Protein AF-A0A380BAR5-F1 (afdb_monomer)

Secondary structure (DSSP, 8-state):
-PPP--B-TTHHHHHHHHHHHHHHHHHHHHHHSTT---EEEEEEEEE--SSS--EEEEEEEEE-HHHHHHHHHHHHHHHHHTBPPSS--HHHHHHHHHHHHHHHHHHHHHHHHHHHH--HHHHHHHHHTHHHHHHHHHHHHHHHHHHHHHHHHHHH-

Structure (mmCIF, N/CA/C/O backbone):
data_AF-A0A380BAR5-F1
#
_entry.id   AF-A0A380BAR5-F1
#
loop_
_atom_site.group_PDB
_atom_site.id
_atom_site.type_symbol
_atom_site.label_atom_id
_atom_site.label_alt_id
_atom_site.label_comp_id
_atom_site.label_asym_id
_atom_site.label_entity_id
_atom_site.label_seq_id
_atom_site.pdbx_PDB_ins_code
_atom_site.Cartn_x
_atom_site.Cartn_y
_atom_site.Cartn_z
_atom_site.occupancy
_atom_site.B_iso_or_equiv
_atom_site.auth_seq_id
_atom_site.auth_comp_id
_atom_site.auth_asym_id
_atom_site.auth_atom_id
_atom_site.pdbx_PDB_model_num
ATOM 1 N N . MET A 1 1 ? -25.225 11.381 12.308 1.00 59.47 1 MET A N 1
ATOM 2 C CA . MET A 1 1 ? -23.981 11.561 11.520 1.00 59.47 1 MET A CA 1
ATOM 3 C C . MET A 1 1 ? -24.023 10.657 10.289 1.00 59.47 1 MET A C 1
ATOM 5 O O . MET A 1 1 ? -24.547 9.552 10.398 1.00 59.47 1 MET A O 1
ATOM 9 N N . LYS A 1 2 ? -23.547 11.103 9.115 1.00 59.28 2 LYS A N 1
ATOM 10 C CA . LYS A 1 2 ? -23.495 10.247 7.911 1.00 59.28 2 LYS A CA 1
ATOM 11 C C . LYS A 1 2 ? -22.444 9.149 8.123 1.00 59.28 2 LYS A C 1
ATOM 13 O O . LYS A 1 2 ? -21.308 9.461 8.462 1.00 59.28 2 LYS A O 1
ATOM 18 N N . LYS A 1 3 ? -22.822 7.877 7.957 1.00 67.12 3 LYS A N 1
ATOM 19 C CA . LYS A 1 3 ? -21.894 6.743 8.098 1.00 67.12 3 LYS A CA 1
ATOM 20 C C . LYS A 1 3 ? -20.928 6.714 6.914 1.00 67.12 3 LYS A C 1
ATOM 22 O O . LYS A 1 3 ? -21.367 6.777 5.768 1.00 67.12 3 LYS A O 1
ATOM 27 N N . ILE A 1 4 ? -19.634 6.584 7.195 1.00 75.88 4 ILE A N 1
ATOM 28 C CA . ILE A 1 4 ? -18.601 6.422 6.167 1.00 75.88 4 ILE A CA 1
ATOM 29 C C . ILE A 1 4 ? -18.794 5.046 5.502 1.00 75.88 4 ILE A C 1
ATOM 31 O O . ILE A 1 4 ? -18.877 4.036 6.215 1.00 75.88 4 ILE A O 1
ATOM 35 N N . PRO A 1 5 ? -18.903 4.962 4.162 1.00 83.56 5 PRO A N 1
ATOM 36 C CA . PRO A 1 5 ? -18.976 3.678 3.480 1.00 83.56 5 PRO A CA 1
ATOM 37 C C . PRO A 1 5 ? -17.619 2.970 3.597 1.00 83.56 5 PRO A C 1
ATOM 39 O O . PRO A 1 5 ? -16.615 3.423 3.059 1.00 83.56 5 PRO A O 1
ATOM 42 N N . LEU A 1 6 ? -17.595 1.859 4.330 1.00 90.69 6 LEU A N 1
ATOM 43 C CA . LEU A 1 6 ? -16.424 0.999 4.514 1.00 90.69 6 LEU A CA 1
ATOM 44 C C . LEU A 1 6 ? -16.701 -0.387 3.919 1.00 90.69 6 LEU A C 1
ATOM 46 O O . LEU A 1 6 ? -17.850 -0.852 3.918 1.00 90.69 6 LEU A O 1
ATOM 50 N N . LEU A 1 7 ? -15.648 -1.062 3.463 1.00 92.62 7 LEU A N 1
ATOM 51 C CA . LEU A 1 7 ? -15.732 -2.396 2.878 1.00 92.62 7 LEU A CA 1
ATOM 52 C C . LEU A 1 7 ? -16.192 -3.433 3.916 1.00 92.62 7 LEU A C 1
ATOM 54 O O . LEU A 1 7 ? -15.866 -3.320 5.105 1.00 92.62 7 LEU A O 1
ATOM 58 N N . PRO A 1 8 ? -16.928 -4.476 3.495 1.00 92.81 8 PRO A N 1
ATOM 59 C CA . PRO A 1 8 ? -17.267 -5.594 4.365 1.00 92.81 8 PRO A CA 1
ATOM 60 C C . PRO A 1 8 ? -16.034 -6.222 5.025 1.00 92.81 8 PRO A C 1
ATOM 62 O O . PRO A 1 8 ? -14.951 -6.271 4.448 1.00 92.81 8 PRO A O 1
ATOM 65 N N . ARG A 1 9 ? -16.207 -6.769 6.231 1.00 91.06 9 ARG A N 1
ATOM 66 C CA . ARG A 1 9 ? -15.106 -7.298 7.055 1.00 91.06 9 ARG A CA 1
ATOM 67 C C . ARG A 1 9 ? -14.245 -8.356 6.347 1.00 91.06 9 ARG A C 1
ATOM 69 O O . ARG A 1 9 ? -13.043 -8.411 6.587 1.00 91.06 9 ARG A O 1
ATOM 76 N N .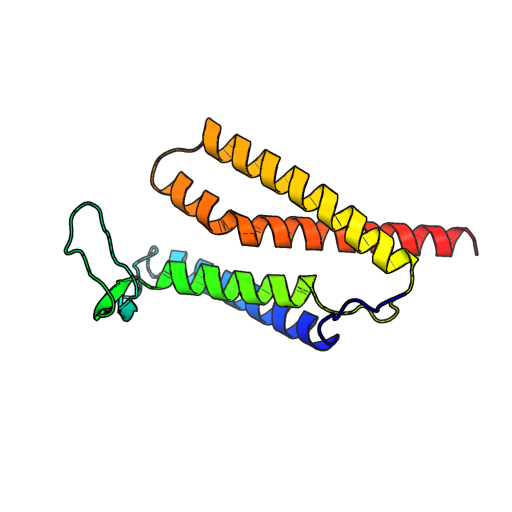 TYR A 1 10 ? -14.833 -9.183 5.480 1.00 92.12 10 TYR A N 1
ATOM 77 C CA . TYR A 1 10 ? -14.107 -10.245 4.774 1.00 92.12 10 TYR A CA 1
ATOM 78 C C . TYR A 1 10 ? -13.060 -9.714 3.777 1.00 92.12 10 TYR A C 1
ATOM 80 O O . TYR A 1 10 ? -12.070 -10.399 3.534 1.00 92.12 10 TYR A O 1
ATOM 88 N N . PHE A 1 11 ? -13.203 -8.476 3.277 1.00 94.50 11 PHE A N 1
ATOM 89 C CA . PHE A 1 11 ? -12.199 -7.847 2.406 1.00 94.50 11 PHE A CA 1
ATOM 90 C C . PHE A 1 11 ? -10.841 -7.686 3.084 1.00 94.50 11 PHE A C 1
ATOM 92 O O . PHE A 1 11 ? -9.826 -7.672 2.398 1.00 94.50 11 PHE A O 1
ATOM 99 N N . ARG A 1 12 ? -10.796 -7.639 4.422 1.00 94.19 12 ARG A N 1
ATOM 100 C CA . ARG A 1 12 ? -9.528 -7.634 5.156 1.00 94.19 12 ARG A CA 1
ATOM 101 C C . ARG A 1 12 ? -8.701 -8.873 4.850 1.00 94.19 12 ARG A C 1
ATOM 103 O O . ARG A 1 12 ? -7.519 -8.759 4.562 1.00 94.19 12 ARG A O 1
ATOM 110 N N . TRP A 1 13 ? -9.328 -10.045 4.912 1.00 95.50 13 TRP A N 1
ATOM 111 C CA . TRP A 1 13 ? -8.646 -11.312 4.669 1.00 95.50 13 TRP A CA 1
ATOM 112 C C . TRP A 1 13 ? -8.269 -11.469 3.201 1.00 95.50 13 TRP A C 1
ATOM 114 O O . TRP A 1 13 ? -7.154 -11.889 2.920 1.00 95.50 13 TRP A O 1
ATOM 124 N N . ILE A 1 14 ? -9.145 -11.045 2.283 1.00 96.25 14 ILE A N 1
ATOM 125 C CA . ILE A 1 14 ? -8.821 -10.982 0.851 1.00 96.25 14 ILE A CA 1
ATOM 126 C C . ILE A 1 14 ? -7.589 -10.100 0.631 1.00 96.25 14 ILE A C 1
ATOM 128 O O . ILE A 1 14 ? -6.657 -10.513 -0.049 1.00 96.25 14 ILE A O 1
ATOM 132 N N . GLY A 1 15 ? -7.558 -8.915 1.242 1.00 96.56 15 GLY A N 1
ATOM 133 C CA . GLY A 1 15 ? -6.446 -7.982 1.119 1.00 96.56 15 GLY A CA 1
ATOM 134 C C . GLY A 1 15 ? -5.138 -8.524 1.692 1.00 96.56 15 GLY A C 1
ATOM 135 O O . GLY A 1 15 ? -4.108 -8.402 1.039 1.00 96.56 15 GLY A O 1
ATOM 136 N N . VAL A 1 16 ? -5.177 -9.178 2.861 1.00 96.94 16 VAL A N 1
ATOM 137 C CA . VAL A 1 16 ? -4.000 -9.837 3.458 1.00 96.94 16 VAL A CA 1
ATOM 138 C C . VAL A 1 16 ? -3.474 -10.933 2.539 1.00 96.94 16 VAL A C 1
ATOM 140 O O . VAL A 1 16 ? -2.296 -10.922 2.206 1.00 96.94 16 VAL A O 1
ATOM 143 N N . VAL A 1 17 ? -4.341 -11.840 2.080 1.00 97.62 17 VAL A N 1
ATOM 144 C CA . VAL A 1 17 ? -3.943 -12.924 1.173 1.00 97.62 17 VAL A CA 1
ATOM 145 C C . VAL A 1 17 ? -3.359 -12.356 -0.119 1.00 97.62 17 VAL A C 1
ATOM 147 O O . VAL A 1 17 ? -2.281 -12.772 -0.530 1.00 97.62 17 VAL A O 1
ATOM 150 N N . LEU A 1 18 ? -4.020 -11.367 -0.726 1.00 97.38 18 LEU A N 1
ATOM 151 C CA . LEU A 1 18 ? -3.571 -10.752 -1.971 1.00 97.38 18 LEU A CA 1
ATOM 152 C C . LEU A 1 18 ? -2.212 -10.059 -1.814 1.00 97.38 18 LEU A C 1
ATOM 154 O O . LEU A 1 18 ? -1.310 -10.294 -2.616 1.00 97.38 18 LEU A O 1
ATOM 158 N N . PHE A 1 19 ? -2.046 -9.238 -0.776 1.00 97.31 19 PHE A N 1
ATOM 159 C CA . PHE A 1 19 ? -0.792 -8.538 -0.500 1.00 97.31 19 PHE A CA 1
ATOM 160 C C . PHE A 1 19 ? 0.350 -9.519 -0.215 1.00 97.31 19 PHE A C 1
ATOM 162 O O . PHE A 1 19 ? 1.423 -9.399 -0.803 1.00 97.31 19 PHE A O 1
ATOM 169 N N . THR A 1 20 ? 0.111 -10.523 0.633 1.00 96.81 20 THR A N 1
ATOM 170 C CA . THR A 1 20 ? 1.128 -11.514 0.992 1.00 96.81 20 THR A CA 1
ATOM 171 C C . THR A 1 20 ? 1.522 -12.384 -0.197 1.00 96.81 20 THR A C 1
ATOM 173 O O . THR A 1 20 ? 2.714 -12.556 -0.432 1.00 96.81 20 THR A O 1
ATOM 176 N N . LEU A 1 21 ? 0.565 -12.878 -0.990 1.00 96.94 21 LEU A N 1
ATOM 177 C CA . LEU A 1 21 ? 0.875 -13.638 -2.204 1.00 96.94 21 LEU A CA 1
ATOM 178 C C . LEU A 1 21 ? 1.673 -12.796 -3.200 1.00 96.94 21 LEU A C 1
ATOM 180 O O . LEU A 1 21 ? 2.671 -13.269 -3.732 1.00 96.94 21 LEU A O 1
ATOM 184 N N . THR A 1 22 ? 1.280 -11.537 -3.409 1.00 96.50 22 THR A N 1
ATOM 185 C CA . THR A 1 22 ? 1.985 -10.632 -4.327 1.00 96.50 22 THR A CA 1
ATOM 186 C C . THR A 1 22 ? 3.430 -10.393 -3.883 1.00 96.50 22 THR A C 1
ATOM 188 O O . THR A 1 22 ? 4.337 -10.440 -4.711 1.00 96.50 22 THR A O 1
ATOM 191 N N . LEU A 1 23 ? 3.668 -10.187 -2.582 1.00 95.12 23 LEU A N 1
ATOM 192 C CA . LEU A 1 23 ? 5.022 -10.058 -2.037 1.00 95.12 23 LEU A CA 1
ATOM 193 C C . LEU A 1 23 ? 5.846 -11.333 -2.224 1.00 95.12 23 LEU A C 1
ATOM 195 O O . LEU A 1 23 ? 6.994 -11.249 -2.649 1.00 95.12 23 LEU A O 1
ATOM 199 N N . VAL A 1 24 ? 5.271 -12.502 -1.931 1.00 95.75 24 VAL A N 1
ATOM 200 C CA . VAL A 1 24 ? 5.960 -13.791 -2.091 1.00 95.75 24 VAL A CA 1
ATOM 201 C C . VAL A 1 24 ? 6.335 -14.024 -3.553 1.00 95.75 24 VAL A C 1
ATOM 203 O O . VAL A 1 24 ? 7.492 -14.321 -3.834 1.00 95.75 24 VAL A O 1
ATOM 206 N N . PHE A 1 25 ? 5.403 -13.820 -4.488 1.00 93.00 25 PHE A N 1
ATOM 207 C CA . PHE A 1 25 ? 5.684 -13.957 -5.918 1.00 93.00 25 PHE A CA 1
ATOM 208 C C . PHE A 1 25 ? 6.765 -12.989 -6.393 1.00 93.00 25 PHE A C 1
ATOM 210 O O . PHE A 1 25 ? 7.656 -13.399 -7.129 1.00 93.00 25 PHE A O 1
ATOM 217 N N . TYR A 1 26 ? 6.733 -11.733 -5.941 1.00 91.44 26 TYR A N 1
ATOM 218 C CA . TYR A 1 26 ? 7.756 -10.753 -6.301 1.00 91.44 26 TYR A CA 1
ATOM 219 C C . TYR A 1 26 ? 9.146 -11.144 -5.782 1.00 91.44 26 TYR A C 1
ATOM 221 O O . TYR A 1 26 ? 10.132 -11.012 -6.501 1.00 91.44 26 TYR A O 1
ATOM 229 N N . VAL A 1 27 ? 9.244 -11.667 -4.555 1.00 92.06 27 VAL A N 1
ATOM 230 C CA . VAL A 1 27 ? 10.521 -12.146 -4.001 1.00 92.06 27 VAL A CA 1
ATOM 231 C C . VAL A 1 27 ? 11.036 -13.370 -4.762 1.00 92.06 27 VAL A C 1
ATOM 233 O O . VAL A 1 27 ? 12.221 -13.415 -5.085 1.00 92.06 27 VAL A O 1
ATOM 236 N N . ILE A 1 28 ? 10.168 -14.334 -5.083 1.00 92.12 28 ILE A N 1
ATOM 237 C CA . ILE A 1 28 ? 10.545 -15.523 -5.864 1.00 92.12 28 ILE A CA 1
ATOM 238 C C . ILE A 1 28 ? 11.039 -15.118 -7.258 1.00 92.12 28 ILE A C 1
ATOM 240 O O . ILE A 1 28 ? 12.121 -15.538 -7.655 1.00 92.12 28 ILE A O 1
ATOM 244 N N . ASP A 1 29 ? 10.314 -14.244 -7.963 1.00 89.50 29 ASP A N 1
ATOM 245 C CA . ASP A 1 29 ? 10.704 -13.738 -9.289 1.00 89.50 29 ASP A CA 1
ATOM 246 C C . ASP A 1 29 ? 12.089 -13.066 -9.265 1.00 89.50 29 ASP A C 1
ATOM 248 O O . ASP A 1 29 ? 12.929 -13.305 -10.136 1.00 89.50 29 ASP A O 1
ATOM 252 N N . ARG A 1 30 ? 12.385 -12.298 -8.208 1.00 87.69 30 ARG A N 1
ATOM 253 C CA . ARG A 1 30 ? 13.706 -11.686 -8.008 1.00 87.69 30 ARG A CA 1
ATOM 254 C C . ARG A 1 30 ? 14.825 -12.703 -7.790 1.00 87.69 30 ARG A C 1
ATOM 256 O O . ARG A 1 30 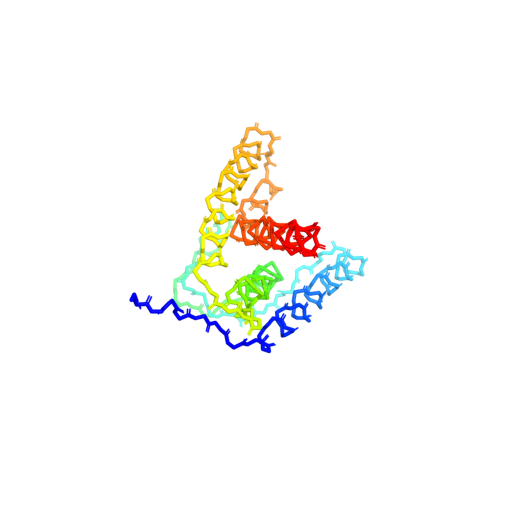? 15.941 -12.442 -8.233 1.00 87.69 30 ARG A O 1
ATOM 263 N N . ILE A 1 31 ? 14.551 -13.817 -7.114 1.00 90.38 31 ILE A N 1
ATOM 264 C CA . ILE A 1 31 ? 15.544 -14.864 -6.834 1.00 90.38 31 ILE A CA 1
ATOM 265 C C . ILE A 1 31 ? 15.765 -15.754 -8.063 1.00 90.38 31 ILE A C 1
ATOM 267 O O . ILE A 1 31 ? 16.908 -16.016 -8.422 1.00 90.38 31 ILE A O 1
ATOM 271 N N . GLU A 1 32 ? 14.691 -16.214 -8.706 1.00 89.06 32 GLU A N 1
ATOM 272 C CA . GLU A 1 32 ? 14.760 -17.199 -9.793 1.00 89.06 32 GLU A CA 1
ATOM 273 C C . GLU A 1 32 ? 15.124 -16.576 -11.140 1.00 89.06 32 GLU A C 1
ATOM 275 O O . GLU A 1 32 ? 15.945 -17.120 -11.875 1.00 89.06 32 GLU A O 1
ATOM 280 N N . ARG A 1 33 ? 14.517 -15.433 -11.475 1.00 81.19 33 ARG A N 1
ATOM 281 C CA . ARG A 1 33 ? 14.667 -14.784 -12.787 1.00 81.19 33 ARG A CA 1
ATOM 282 C C . ARG A 1 33 ? 15.622 -13.599 -12.749 1.00 81.19 33 ARG A C 1
ATOM 284 O O . ARG A 1 33 ? 15.725 -12.869 -13.726 1.00 81.19 33 ARG A O 1
ATOM 291 N N . GLY A 1 34 ? 16.257 -13.332 -11.605 1.00 79.19 34 GLY A N 1
ATOM 292 C CA . GLY A 1 34 ? 17.103 -12.150 -11.413 1.00 79.19 34 GLY A CA 1
ATOM 293 C C . GLY A 1 34 ? 16.360 -10.818 -11.601 1.00 79.19 34 GLY A C 1
ATOM 294 O O . GLY A 1 34 ? 16.992 -9.771 -11.732 1.00 79.19 34 GLY A O 1
ATOM 295 N N . GLY A 1 35 ? 15.021 -10.838 -11.619 1.00 70.69 35 GLY A N 1
ATOM 296 C CA . GLY A 1 35 ? 14.193 -9.691 -11.980 1.00 70.69 35 GLY A CA 1
ATOM 297 C C . GLY A 1 35 ? 14.080 -9.420 -13.483 1.00 70.69 35 GLY A C 1
ATOM 298 O O . GLY A 1 35 ? 13.866 -8.268 -13.857 1.00 70.69 35 GLY A O 1
ATOM 299 N N . GLU A 1 36 ? 14.222 -10.432 -14.344 1.00 80.06 36 GLU A N 1
ATOM 300 C CA . GLU A 1 36 ? 13.825 -10.309 -15.747 1.00 80.06 36 GLU A CA 1
ATOM 301 C C . GLU A 1 36 ? 12.327 -9.993 -15.867 1.00 80.06 36 GLU A C 1
ATOM 303 O O . GLU A 1 36 ? 11.451 -10.728 -15.401 1.00 80.06 36 GLU A O 1
ATOM 308 N N . GLY A 1 37 ? 12.027 -8.882 -16.534 1.00 82.81 37 GLY A N 1
ATOM 309 C CA . GLY A 1 37 ? 10.667 -8.409 -16.733 1.00 82.81 37 GLY A CA 1
ATOM 310 C C . GLY A 1 37 ? 9.784 -9.385 -17.521 1.00 82.81 37 GLY A C 1
ATOM 311 O O . GLY A 1 37 ? 10.242 -10.131 -18.386 1.00 82.81 37 GLY A O 1
ATOM 312 N N . ILE A 1 38 ? 8.488 -9.407 -17.213 1.00 88.62 38 ILE A N 1
ATOM 313 C CA . ILE A 1 38 ? 7.471 -10.127 -17.984 1.00 88.62 38 ILE A CA 1
ATOM 314 C C . ILE A 1 38 ? 6.983 -9.187 -19.079 1.00 88.62 38 ILE A C 1
ATOM 316 O O . ILE A 1 38 ? 6.347 -8.174 -18.780 1.00 88.62 38 ILE A O 1
ATOM 320 N N . TYR A 1 39 ? 7.249 -9.545 -20.332 1.00 91.06 39 TYR A N 1
ATOM 321 C CA . TYR A 1 39 ? 6.782 -8.806 -21.499 1.00 91.06 39 TYR A CA 1
ATOM 322 C C . TYR A 1 39 ? 5.485 -9.409 -22.023 1.00 91.06 39 TYR A C 1
ATOM 324 O O . TYR A 1 39 ? 5.363 -10.622 -22.193 1.00 91.06 39 TYR A O 1
ATOM 332 N N . THR A 1 40 ? 4.489 -8.562 -22.260 1.00 92.25 40 THR A N 1
ATOM 333 C CA . THR A 1 40 ? 3.241 -8.983 -22.895 1.00 92.25 40 THR A CA 1
ATOM 334 C C . THR A 1 40 ? 2.607 -7.840 -23.672 1.00 92.25 40 THR A C 1
ATOM 336 O O . THR A 1 40 ? 2.902 -6.666 -23.438 1.00 92.25 40 THR A O 1
ATOM 339 N N . LYS A 1 41 ? 1.705 -8.175 -24.598 1.00 92.38 41 LYS A N 1
ATOM 340 C CA . LYS A 1 41 ? 0.913 -7.177 -25.318 1.00 92.38 41 LYS A CA 1
ATOM 341 C C . LYS A 1 41 ? -0.163 -6.625 -24.392 1.00 92.38 41 LYS A C 1
ATOM 343 O O 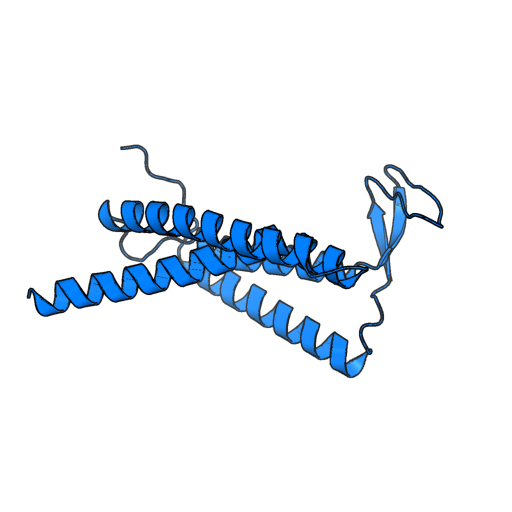. LYS A 1 41 ? -1.116 -7.327 -24.060 1.00 92.38 41 LYS A O 1
ATOM 348 N N . PHE A 1 42 ? -0.031 -5.360 -24.013 1.00 89.81 42 PHE A N 1
ATOM 349 C CA . PHE A 1 42 ? -0.996 -4.665 -23.168 1.00 89.81 42 PHE A CA 1
ATOM 350 C C . PHE A 1 42 ? -1.550 -3.428 -23.875 1.00 89.81 42 PHE A C 1
ATOM 352 O O . PHE A 1 42 ? -0.915 -2.864 -24.770 1.00 89.81 42 PHE A O 1
ATOM 359 N N . PHE A 1 43 ? -2.759 -3.014 -23.494 1.00 91.31 43 PHE A N 1
ATOM 360 C CA . PHE A 1 43 ? -3.341 -1.774 -23.994 1.00 91.31 43 PHE A CA 1
ATOM 361 C C . PHE A 1 43 ? -2.748 -0.591 -23.232 1.00 91.31 43 PHE A C 1
ATOM 363 O O . PHE A 1 43 ? -2.998 -0.429 -22.036 1.00 91.31 43 PHE A O 1
ATOM 370 N N . VAL A 1 44 ? -1.960 0.233 -23.918 1.00 89.56 44 VAL A N 1
ATOM 371 C CA . VAL A 1 44 ? -1.260 1.358 -23.301 1.00 89.56 44 VAL A CA 1
ATOM 372 C C . VAL A 1 44 ? -1.930 2.664 -23.699 1.00 89.56 44 VAL A C 1
ATOM 374 O O . VAL A 1 44 ? -2.080 2.969 -24.884 1.00 89.56 44 VAL A O 1
ATOM 377 N N . LEU A 1 45 ? -2.315 3.452 -22.693 1.00 91.62 45 LEU A N 1
ATOM 378 C CA . LEU A 1 45 ? -2.893 4.777 -22.908 1.00 91.62 45 LEU A CA 1
ATOM 379 C C . LEU A 1 45 ? -1.836 5.765 -23.405 1.00 91.62 45 LEU A C 1
ATOM 381 O O . LEU A 1 45 ? -2.049 6.435 -24.410 1.00 91.62 45 LEU A O 1
ATOM 385 N N . ILE A 1 46 ? -0.702 5.828 -22.706 1.00 90.56 46 ILE A N 1
ATOM 386 C CA . ILE A 1 46 ? 0.435 6.693 -23.017 1.00 90.56 46 ILE A CA 1
ATOM 387 C C . ILE A 1 46 ? 1.708 5.891 -22.751 1.00 90.56 46 ILE A C 1
ATOM 389 O O . ILE A 1 46 ? 1.886 5.359 -21.658 1.00 90.56 46 ILE A O 1
ATOM 393 N N . ASN A 1 47 ? 2.584 5.820 -23.746 1.00 87.62 47 ASN A N 1
ATOM 394 C CA . ASN A 1 47 ? 3.952 5.344 -23.620 1.00 87.62 47 ASN A CA 1
ATOM 395 C C . ASN A 1 47 ? 4.864 6.469 -24.092 1.00 87.62 47 ASN A C 1
ATOM 397 O O . ASN A 1 47 ? 4.841 6.811 -25.274 1.00 87.62 47 ASN A O 1
ATOM 401 N N . ASP A 1 48 ? 5.638 7.046 -23.180 1.00 86.12 48 ASP A N 1
ATOM 402 C CA . ASP A 1 48 ? 6.635 8.063 -23.519 1.00 86.12 48 ASP A CA 1
ATOM 403 C C . ASP A 1 48 ? 8.005 7.700 -22.922 1.00 86.12 48 ASP A C 1
ATOM 405 O O . ASP A 1 48 ? 8.458 8.310 -21.950 1.00 86.12 48 ASP A O 1
ATOM 409 N N . PRO A 1 49 ? 8.636 6.630 -23.430 1.00 83.00 49 PRO A N 1
ATOM 410 C CA . PRO A 1 49 ? 9.952 6.217 -22.984 1.00 83.00 49 PRO A CA 1
ATOM 411 C C . PRO A 1 49 ? 11.023 7.161 -23.540 1.00 83.00 49 PRO A C 1
ATOM 413 O O . PRO A 1 49 ? 10.904 7.702 -24.636 1.00 83.00 49 PRO A O 1
ATOM 416 N N . PHE A 1 50 ? 12.121 7.315 -22.800 1.00 75.00 50 PHE A N 1
ATOM 417 C CA . PHE A 1 50 ? 13.176 8.267 -23.156 1.00 75.00 50 PHE A CA 1
ATOM 418 C C . PHE A 1 50 ? 13.895 7.937 -24.482 1.00 75.00 50 PHE A C 1
ATOM 420 O O . PHE A 1 50 ? 14.351 8.848 -25.163 1.00 75.00 50 PHE A O 1
ATOM 427 N N . MET A 1 51 ? 13.999 6.652 -24.854 1.00 74.75 51 MET A N 1
ATOM 428 C CA . MET A 1 51 ? 14.819 6.173 -25.988 1.00 74.75 51 MET A CA 1
ATOM 429 C C . MET A 1 51 ? 14.080 5.240 -26.962 1.00 74.75 51 MET A C 1
ATOM 431 O O . MET A 1 51 ? 14.719 4.631 -27.817 1.00 74.75 51 MET A O 1
ATOM 435 N N . SER A 1 52 ? 12.762 5.072 -26.844 1.00 74.81 52 SER A N 1
ATOM 436 C CA . SER A 1 52 ? 11.998 4.153 -27.703 1.00 74.81 52 SER A CA 1
ATOM 437 C C . SER A 1 52 ? 10.729 4.797 -28.259 1.00 74.81 52 SER A C 1
ATOM 439 O O . SER A 1 52 ? 10.462 5.977 -28.028 1.00 74.81 52 SER A O 1
ATOM 441 N N . GLU A 1 53 ? 9.985 4.057 -29.084 1.00 76.31 53 GLU A N 1
ATOM 442 C CA . GLU A 1 53 ? 8.808 4.600 -29.758 1.00 76.31 53 GLU A CA 1
ATOM 443 C C . GLU A 1 53 ? 7.751 5.076 -28.759 1.00 76.31 53 GLU A C 1
ATOM 445 O O . GLU A 1 53 ? 7.258 4.323 -27.910 1.00 76.31 53 GLU A O 1
ATOM 450 N N . LYS A 1 54 ? 7.361 6.343 -28.916 1.00 85.25 54 LYS A N 1
ATOM 451 C CA . LYS A 1 54 ? 6.203 6.895 -28.225 1.00 85.25 54 LYS A CA 1
ATOM 452 C C . LYS A 1 54 ? 4.932 6.254 -28.772 1.00 85.25 54 LYS A C 1
ATOM 454 O O . LYS A 1 54 ? 4.791 6.049 -29.976 1.00 85.25 54 LYS A O 1
ATOM 459 N N . GLY A 1 55 ? 3.981 5.976 -27.892 1.00 81.62 55 GLY A N 1
ATOM 460 C CA . GLY A 1 55 ? 2.700 5.375 -28.249 1.00 81.62 55 GLY A CA 1
ATOM 461 C C . GLY A 1 55 ? 1.543 6.039 -27.517 1.00 81.62 55 GLY A C 1
ATOM 462 O O . GLY A 1 55 ? 1.663 6.401 -26.349 1.00 81.62 55 GLY A O 1
ATOM 463 N N . PHE A 1 56 ? 0.407 6.177 -28.198 1.00 87.69 56 PHE A N 1
ATOM 464 C CA . PHE A 1 56 ? -0.838 6.683 -27.623 1.00 87.69 56 PHE A CA 1
ATOM 465 C C . PHE A 1 56 ? -1.998 5.766 -28.020 1.00 87.69 56 PHE A C 1
ATOM 467 O O . PHE A 1 56 ? -2.142 5.456 -29.202 1.00 87.69 56 PHE A O 1
ATOM 474 N N . LEU A 1 57 ? -2.798 5.324 -27.041 1.00 91.38 57 LEU A N 1
ATOM 475 C CA . LEU A 1 57 ? -3.978 4.458 -27.216 1.00 91.38 57 LEU A CA 1
ATOM 476 C C . LEU A 1 57 ? -3.742 3.255 -28.153 1.00 91.38 57 LEU A C 1
ATOM 478 O O . LEU A 1 57 ? -4.518 3.007 -29.078 1.00 91.38 57 LEU A O 1
ATOM 482 N N . LYS A 1 58 ? -2.663 2.495 -27.929 1.00 91.75 58 LYS A N 1
ATOM 483 C CA . LYS A 1 58 ? -2.266 1.373 -28.798 1.00 91.75 58 LYS A CA 1
ATOM 484 C C . LYS A 1 58 ? -1.890 0.137 -27.982 1.00 91.75 58 LYS A C 1
ATOM 486 O O . LYS A 1 58 ? -1.381 0.236 -26.868 1.00 91.75 58 LYS A O 1
ATOM 491 N N . PHE A 1 59 ? -2.115 -1.039 -28.565 1.00 90.94 59 PHE A N 1
ATOM 492 C CA . PHE A 1 59 ? -1.544 -2.285 -28.058 1.00 90.94 59 PHE A CA 1
ATOM 493 C C . PHE A 1 59 ? -0.053 -2.353 -28.375 1.00 90.94 59 PHE A C 1
ATOM 495 O O . PHE A 1 59 ? 0.343 -2.267 -29.540 1.00 90.94 59 PHE A O 1
ATOM 502 N N . MET A 1 60 ? 0.761 -2.519 -27.338 1.00 89.25 60 MET A N 1
ATOM 503 C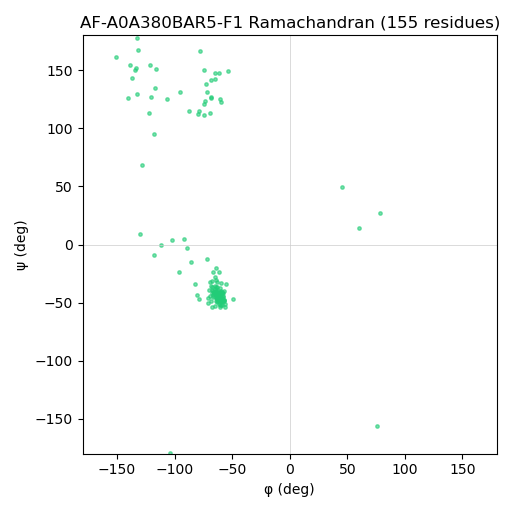 CA . MET A 1 60 ? 2.215 -2.614 -27.449 1.00 89.25 60 MET A CA 1
ATOM 504 C C . MET A 1 60 ? 2.737 -3.700 -26.523 1.00 89.25 60 MET A C 1
ATOM 506 O O . MET A 1 60 ? 2.101 -4.037 -25.525 1.00 89.25 60 MET A O 1
ATOM 510 N N . GLU A 1 61 ? 3.886 -4.259 -26.879 1.00 90.62 61 GLU A N 1
ATOM 511 C CA . GLU A 1 61 ? 4.610 -5.176 -26.013 1.00 90.62 61 GLU A CA 1
ATOM 512 C C . GLU A 1 61 ? 5.354 -4.363 -24.957 1.00 90.62 61 GLU A C 1
ATOM 514 O O . GLU A 1 61 ? 6.204 -3.536 -25.284 1.00 90.62 61 GLU A O 1
ATOM 519 N N . VAL A 1 62 ? 4.960 -4.538 -23.699 1.00 90.12 62 VAL A N 1
ATOM 520 C CA . VAL A 1 62 ? 5.486 -3.777 -22.565 1.00 90.12 62 VAL A CA 1
ATOM 521 C C . VAL A 1 62 ? 5.831 -4.705 -21.415 1.00 90.12 62 VAL A C 1
ATOM 523 O O . VAL A 1 62 ? 5.225 -5.766 -21.248 1.00 90.12 62 VAL A O 1
ATOM 526 N N . GLU A 1 63 ? 6.801 -4.280 -20.612 1.00 90.00 63 GLU A N 1
ATOM 527 C CA . GLU A 1 63 ? 7.130 -4.938 -19.358 1.00 90.00 63 GLU A CA 1
ATOM 528 C C . GLU A 1 63 ? 6.063 -4.611 -18.305 1.00 90.00 63 GLU A C 1
ATOM 530 O O . GLU A 1 63 ? 5.835 -3.444 -17.988 1.00 90.00 63 GLU A O 1
ATOM 535 N N . ILE A 1 64 ? 5.400 -5.631 -17.757 1.00 90.88 64 ILE A N 1
ATOM 536 C CA . ILE A 1 64 ? 4.279 -5.439 -16.822 1.00 90.88 64 ILE A CA 1
ATOM 537 C C . ILE A 1 64 ? 4.582 -5.870 -15.387 1.00 90.88 64 ILE A C 1
ATOM 539 O O . ILE A 1 64 ? 3.707 -5.737 -14.532 1.00 90.88 64 ILE A O 1
ATOM 543 N N . THR A 1 65 ? 5.782 -6.383 -15.093 1.00 91.00 65 THR A N 1
ATOM 544 C CA . THR A 1 65 ? 6.115 -6.930 -13.765 1.00 91.00 65 THR A CA 1
ATOM 545 C C . THR A 1 65 ? 5.890 -5.899 -12.664 1.00 91.00 65 THR A C 1
ATOM 547 O O . THR A 1 65 ? 5.133 -6.147 -11.722 1.00 91.00 65 THR A O 1
ATOM 550 N N . LEU A 1 66 ? 6.487 -4.709 -12.803 1.00 89.00 66 LEU A N 1
ATOM 551 C CA . LEU A 1 66 ? 6.316 -3.637 -11.825 1.00 89.00 66 LEU A CA 1
ATOM 552 C C . LEU A 1 66 ? 4.857 -3.165 -11.760 1.00 89.00 66 LEU A C 1
ATOM 554 O O . LEU A 1 66 ? 4.328 -2.958 -10.672 1.00 89.00 66 LEU A O 1
ATOM 558 N N . THR A 1 67 ? 4.170 -3.051 -12.897 1.00 91.56 67 THR A N 1
ATOM 559 C CA . THR A 1 67 ? 2.758 -2.641 -12.945 1.00 91.56 67 THR A CA 1
ATOM 560 C C . THR A 1 67 ? 1.847 -3.620 -12.201 1.00 91.56 67 THR A C 1
ATOM 562 O O . THR A 1 67 ? 0.985 -3.193 -11.427 1.00 91.56 67 THR A O 1
ATOM 565 N N . LEU A 1 68 ? 2.040 -4.929 -12.385 1.00 93.31 68 LEU A N 1
ATOM 566 C CA . LEU A 1 68 ? 1.308 -5.965 -11.654 1.00 93.31 68 LEU A CA 1
ATOM 567 C C . LEU A 1 68 ? 1.606 -5.891 -10.159 1.00 93.31 68 LEU A C 1
ATOM 569 O O . LEU A 1 68 ? 0.678 -5.882 -9.352 1.00 93.31 68 LEU A O 1
ATOM 573 N N . PHE A 1 69 ? 2.879 -5.769 -9.785 1.00 94.50 69 PHE A N 1
ATOM 574 C CA . PHE A 1 69 ? 3.267 -5.645 -8.386 1.00 94.50 69 PHE A CA 1
ATOM 575 C C . PHE A 1 69 ? 2.614 -4.427 -7.720 1.00 94.50 69 PHE A C 1
ATOM 577 O O . PHE A 1 69 ? 1.946 -4.563 -6.694 1.00 94.50 69 PHE A O 1
ATOM 584 N N . LEU A 1 70 ? 2.744 -3.243 -8.323 1.00 95.69 70 LEU A N 1
ATOM 585 C CA . LEU A 1 70 ? 2.198 -1.999 -7.782 1.00 95.69 70 LEU A CA 1
ATOM 586 C C . LEU A 1 70 ? 0.669 -2.045 -7.678 1.00 95.69 70 LEU A C 1
ATOM 588 O O . LEU A 1 70 ? 0.118 -1.655 -6.650 1.00 95.69 70 LEU A O 1
ATOM 592 N N . SER A 1 71 ? -0.021 -2.545 -8.705 1.00 95.88 71 SER A N 1
ATOM 593 C CA . SER A 1 71 ? -1.488 -2.607 -8.717 1.00 95.88 71 SER A CA 1
ATOM 594 C C . SER A 1 71 ? -2.042 -3.615 -7.706 1.00 95.88 71 SER A C 1
ATOM 596 O O . SER A 1 71 ? -2.914 -3.262 -6.910 1.00 95.88 71 SER A O 1
ATOM 598 N N . LEU A 1 72 ? -1.521 -4.844 -7.671 1.00 97.12 72 LEU A N 1
ATOM 599 C CA . LEU A 1 72 ? -1.997 -5.887 -6.756 1.00 97.12 72 LEU A CA 1
ATOM 600 C C . LEU A 1 72 ? -1.706 -5.542 -5.289 1.00 97.12 72 LEU A C 1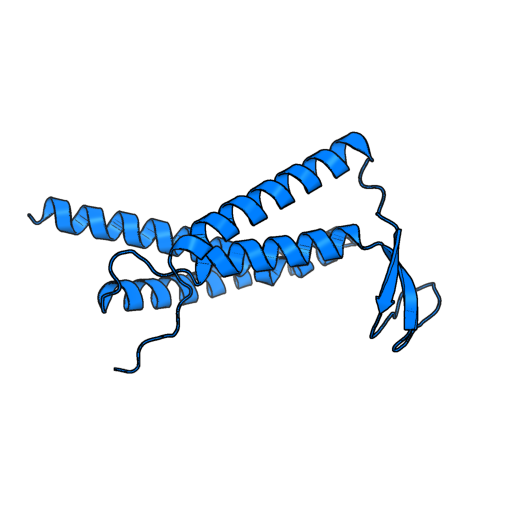
ATOM 602 O O . LEU A 1 72 ? -2.574 -5.730 -4.433 1.00 97.12 72 LEU A O 1
ATOM 606 N N . THR A 1 73 ? -0.530 -4.976 -4.994 1.00 97.69 73 THR A N 1
ATOM 607 C CA . THR A 1 73 ? -0.211 -4.492 -3.639 1.00 97.69 73 THR A CA 1
ATOM 608 C C . THR A 1 73 ? -1.110 -3.332 -3.224 1.00 97.69 73 THR A C 1
ATOM 610 O O . THR A 1 73 ? -1.608 -3.334 -2.098 1.00 97.69 73 THR A O 1
ATOM 613 N N . LEU A 1 74 ? -1.387 -2.384 -4.127 1.00 97.81 74 LEU A N 1
ATOM 614 C CA . LEU A 1 74 ? -2.299 -1.270 -3.867 1.00 97.81 74 LEU A CA 1
ATOM 615 C C . LEU A 1 74 ? -3.707 -1.771 -3.531 1.00 97.81 74 LEU A C 1
ATOM 617 O O . LEU A 1 74 ? -4.270 -1.371 -2.512 1.00 97.81 74 LEU A O 1
ATOM 621 N N . PHE A 1 75 ? -4.263 -2.683 -4.336 1.00 97.50 75 PHE A N 1
ATOM 622 C CA . PHE A 1 75 ? -5.582 -3.263 -4.066 1.00 97.50 75 PHE A CA 1
ATOM 623 C C . PHE A 1 75 ? -5.606 -4.076 -2.768 1.00 97.50 75 PHE A C 1
ATOM 625 O O . PHE A 1 75 ? -6.562 -3.961 -1.998 1.00 97.50 75 PHE A O 1
ATOM 632 N N . GLY A 1 76 ? -4.556 -4.854 -2.493 1.00 97.88 76 GLY A N 1
ATOM 633 C CA . GLY A 1 76 ? -4.430 -5.629 -1.260 1.00 97.88 76 GLY A CA 1
ATOM 634 C C . GLY A 1 76 ? -4.432 -4.739 -0.017 1.00 97.88 76 GLY A C 1
ATOM 635 O O . GLY A 1 76 ? -5.256 -4.921 0.882 1.00 97.88 76 GLY A O 1
ATOM 636 N N . LEU A 1 77 ? -3.572 -3.719 0.010 1.00 98.12 77 LEU A N 1
ATOM 637 C CA . LEU A 1 77 ? -3.486 -2.774 1.124 1.00 98.12 77 LEU A CA 1
ATOM 638 C C . LEU A 1 77 ? -4.757 -1.929 1.261 1.00 98.12 77 LEU A C 1
ATOM 640 O O . LEU A 1 77 ? -5.248 -1.749 2.375 1.00 98.12 77 LEU A O 1
ATOM 644 N N . ALA A 1 78 ? -5.348 -1.464 0.157 1.00 97.25 78 ALA A N 1
ATOM 645 C CA . ALA A 1 78 ? -6.597 -0.706 0.193 1.00 97.25 78 ALA A CA 1
ATOM 646 C C . ALA A 1 78 ? -7.750 -1.543 0.774 1.00 97.25 78 ALA A C 1
ATOM 648 O O . ALA A 1 78 ? -8.508 -1.055 1.616 1.00 97.25 78 ALA A O 1
ATOM 649 N N . ALA A 1 79 ? -7.854 -2.821 0.392 1.00 97.06 79 ALA A N 1
ATOM 650 C CA . ALA A 1 79 ? -8.852 -3.735 0.941 1.00 97.06 79 ALA A CA 1
ATOM 651 C C . ALA A 1 79 ? -8.694 -3.923 2.461 1.00 97.06 79 ALA A C 1
ATOM 653 O O . ALA A 1 79 ? -9.694 -3.965 3.183 1.00 97.06 79 ALA A O 1
ATOM 654 N N . ILE A 1 80 ? -7.456 -3.969 2.968 1.00 96.75 80 ILE A N 1
ATOM 655 C CA . ILE A 1 80 ? -7.177 -4.005 4.411 1.00 96.75 80 ILE A CA 1
ATOM 656 C C . ILE A 1 80 ? -7.586 -2.679 5.065 1.00 96.75 80 ILE A C 1
ATOM 658 O O . ILE A 1 80 ? -8.381 -2.687 6.011 1.00 96.75 80 ILE A O 1
ATOM 662 N N . ALA A 1 81 ? -7.083 -1.554 4.552 1.00 95.75 81 ALA A N 1
ATOM 663 C CA . ALA A 1 81 ? -7.261 -0.215 5.113 1.00 95.75 81 ALA A CA 1
ATOM 664 C C . ALA A 1 81 ? -8.741 0.186 5.236 1.00 95.75 81 ALA A C 1
ATOM 666 O O . ALA A 1 81 ? -9.187 0.674 6.280 1.00 95.75 81 ALA A O 1
ATOM 667 N N . PHE A 1 82 ? -9.530 -0.078 4.194 1.00 94.38 82 PHE A N 1
ATOM 668 C CA . PHE A 1 82 ? -10.933 0.328 4.127 1.00 94.38 82 PHE A CA 1
ATOM 669 C C . PHE A 1 82 ? -11.918 -0.727 4.656 1.00 94.38 82 PHE A C 1
ATOM 671 O O . PHE A 1 82 ? -13.128 -0.513 4.597 1.00 94.38 82 PHE A O 1
ATOM 678 N N . SER A 1 83 ? -11.441 -1.848 5.211 1.00 94.12 83 SER A N 1
ATOM 679 C CA . SER A 1 83 ? -12.300 -2.874 5.824 1.00 94.12 83 SER A CA 1
ATOM 680 C C . SER A 1 83 ? -12.898 -2.436 7.170 1.00 94.12 83 SER A C 1
ATOM 682 O O . SER A 1 83 ? -12.206 -1.878 8.028 1.00 94.12 83 SER A O 1
ATOM 684 N N . LYS A 1 84 ? -14.182 -2.744 7.396 1.00 89.44 84 LYS A N 1
ATOM 685 C CA . LYS A 1 84 ? -14.873 -2.525 8.682 1.00 89.44 84 LYS A CA 1
ATOM 686 C C . LYS A 1 84 ? -14.304 -3.384 9.811 1.00 89.44 84 LYS A C 1
ATOM 688 O O . LYS A 1 84 ? -14.012 -4.568 9.618 1.00 89.44 84 LYS A O 1
ATOM 693 N N . ASN A 1 85 ? -14.233 -2.811 11.011 1.00 85.12 85 ASN A N 1
ATOM 694 C CA . ASN A 1 85 ? -14.040 -3.554 12.256 1.00 85.12 85 ASN A CA 1
ATOM 695 C C . ASN A 1 85 ? -15.344 -4.216 12.737 1.00 85.12 85 ASN A C 1
ATOM 697 O O . ASN A 1 85 ? -16.427 -3.932 12.232 1.00 85.12 85 ASN A O 1
ATOM 701 N N . LYS A 1 86 ? -15.234 -5.146 13.703 1.00 79.25 86 LYS A N 1
ATOM 702 C CA . LYS A 1 86 ? -16.393 -5.861 14.282 1.00 79.25 86 LYS A CA 1
ATOM 703 C C . LYS A 1 86 ? -17.388 -4.889 14.929 1.00 79.25 86 LYS A C 1
ATOM 705 O O . LYS A 1 86 ? -18.589 -5.076 14.784 1.00 79.25 86 LYS A O 1
ATOM 710 N N . VAL A 1 87 ? -16.866 -3.877 15.615 1.00 79.69 87 VAL A N 1
ATOM 711 C CA . VAL A 1 87 ? -17.618 -2.765 16.195 1.00 79.69 87 VAL A CA 1
ATOM 712 C C . VAL A 1 87 ? -17.060 -1.492 15.565 1.00 79.69 87 VAL A C 1
ATOM 714 O O . VAL A 1 87 ? -15.844 -1.308 15.527 1.00 79.69 87 VAL A O 1
ATOM 717 N N . GLU A 1 88 ? -17.941 -0.674 14.996 1.00 83.44 88 GLU A N 1
ATOM 718 C CA . GLU A 1 88 ? -17.618 0.647 14.447 1.00 83.44 88 GLU A CA 1
ATOM 719 C C . GLU A 1 88 ? -18.418 1.669 15.254 1.00 83.44 88 GLU A C 1
ATOM 721 O O . GLU A 1 88 ? -19.602 1.892 14.988 1.00 83.44 88 GLU A O 1
ATOM 726 N N . ASP A 1 89 ? -17.774 2.227 16.277 1.00 87.62 89 ASP A N 1
ATOM 727 C CA . ASP A 1 89 ? -18.305 3.300 17.114 1.00 87.62 89 ASP A CA 1
ATOM 728 C C . ASP A 1 89 ? -17.653 4.653 16.755 1.00 87.62 89 ASP A C 1
ATOM 730 O O . ASP A 1 89 ? -16.848 4.768 15.822 1.00 87.62 89 ASP A O 1
ATOM 734 N N . GLU A 1 90 ? -18.041 5.718 17.455 1.00 87.50 90 GLU A N 1
ATOM 735 C CA . GLU A 1 90 ? -17.489 7.059 17.227 1.00 87.50 90 GLU A CA 1
ATOM 736 C C . GLU A 1 90 ? -15.987 7.127 17.533 1.00 87.50 90 GLU A C 1
ATOM 738 O O . GLU A 1 90 ? -15.238 7.754 16.784 1.00 87.50 90 GLU A O 1
ATOM 743 N N . MET A 1 91 ? -15.532 6.403 18.555 1.00 89.94 91 MET A N 1
ATOM 744 C CA . MET A 1 91 ? -14.137 6.362 18.981 1.00 89.94 91 MET A CA 1
ATOM 745 C C . MET A 1 91 ? -13.239 5.687 17.932 1.00 89.94 91 MET A C 1
ATOM 747 O O . MET A 1 91 ? -12.170 6.206 17.610 1.00 89.94 91 MET A O 1
ATOM 751 N N . ILE A 1 92 ? -13.682 4.586 17.317 1.00 91.19 92 ILE A N 1
ATOM 752 C CA . ILE A 1 92 ? -12.983 3.936 16.199 1.00 91.19 92 ILE A CA 1
ATOM 753 C C . ILE A 1 92 ? -12.863 4.894 15.012 1.00 91.19 92 ILE A C 1
ATOM 755 O O . ILE A 1 92 ? -11.799 4.965 14.392 1.00 91.19 92 ILE A O 1
ATOM 759 N N . ASN A 1 93 ? -13.907 5.671 14.707 1.00 90.69 93 ASN A N 1
ATOM 760 C CA . ASN A 1 93 ? -13.844 6.679 13.647 1.00 90.69 93 ASN A CA 1
ATOM 761 C C . ASN A 1 93 ? -12.825 7.784 13.967 1.00 90.69 93 ASN A C 1
ATOM 763 O O . ASN A 1 93 ? -12.060 8.177 13.083 1.00 90.69 93 ASN A O 1
ATOM 767 N N . SER A 1 94 ? -12.747 8.234 15.223 1.00 92.38 94 SER A N 1
ATOM 768 C CA . SER A 1 94 ? -11.711 9.174 15.672 1.00 92.38 94 SER A CA 1
ATOM 769 C C . SER A 1 94 ? -10.308 8.591 15.500 1.00 92.38 94 SER A C 1
ATOM 771 O O . SER A 1 94 ? -9.419 9.265 14.980 1.00 92.38 94 SER A O 1
ATOM 773 N N . VAL A 1 95 ? -10.113 7.318 15.861 1.00 94.25 95 VAL A N 1
ATOM 774 C CA . VAL A 1 95 ? -8.832 6.621 15.682 1.00 94.25 95 VAL A CA 1
ATOM 775 C C . VAL A 1 95 ? -8.480 6.479 14.203 1.00 94.25 95 VAL A C 1
ATOM 777 O O . VAL A 1 95 ? -7.331 6.702 13.838 1.00 94.25 95 VAL A O 1
ATOM 780 N N . ARG A 1 96 ? -9.445 6.174 13.323 1.00 94.44 96 ARG A N 1
ATOM 781 C CA . ARG A 1 96 ? -9.208 6.132 11.870 1.00 94.44 96 ARG A CA 1
ATOM 782 C C . ARG A 1 96 ? -8.693 7.471 11.357 1.00 94.44 96 ARG A C 1
ATOM 784 O O . ARG A 1 96 ? -7.707 7.481 10.627 1.00 94.44 96 ARG A O 1
ATOM 791 N N . LEU A 1 97 ? -9.341 8.575 11.732 1.00 94.50 97 LEU A N 1
ATOM 792 C CA . LEU A 1 97 ? -8.934 9.913 11.305 1.00 94.50 97 LEU A CA 1
ATOM 793 C C . LEU A 1 97 ? -7.540 10.267 11.837 1.00 94.50 97 LEU A C 1
ATOM 795 O O . LEU A 1 97 ? -6.686 10.709 11.075 1.00 94.50 97 LEU A O 1
ATOM 799 N N . PHE A 1 98 ? -7.288 10.000 13.120 1.00 96.06 98 PHE A N 1
ATOM 800 C CA . PHE A 1 98 ? -5.981 10.195 13.744 1.00 96.06 98 PHE A CA 1
ATOM 801 C C . PHE A 1 98 ? -4.879 9.411 13.017 1.00 96.06 98 PHE A C 1
ATOM 803 O O . PHE A 1 98 ? -3.843 9.971 12.660 1.00 96.06 98 PHE A O 1
ATOM 810 N N . SER A 1 99 ? -5.112 8.125 12.752 1.00 97.31 99 SER A N 1
ATOM 811 C CA . SER A 1 99 ? -4.163 7.267 12.044 1.00 97.31 99 SER A CA 1
ATOM 812 C C . SER A 1 99 ? -3.921 7.720 10.608 1.00 97.31 99 SER A C 1
ATOM 814 O O . SER A 1 99 ? -2.786 7.641 10.149 1.00 97.31 99 SER A O 1
ATOM 816 N N . TRP A 1 100 ? -4.946 8.224 9.912 1.00 96.94 100 TRP A N 1
ATOM 817 C CA . TRP A 1 100 ? -4.796 8.803 8.574 1.00 96.94 100 TRP A CA 1
ATOM 818 C C . TRP A 1 100 ? -3.896 10.037 8.580 1.00 96.94 100 TRP A C 1
ATOM 820 O O . TRP A 1 100 ? -2.968 10.108 7.776 1.00 96.94 100 TRP A O 1
ATOM 830 N N . SER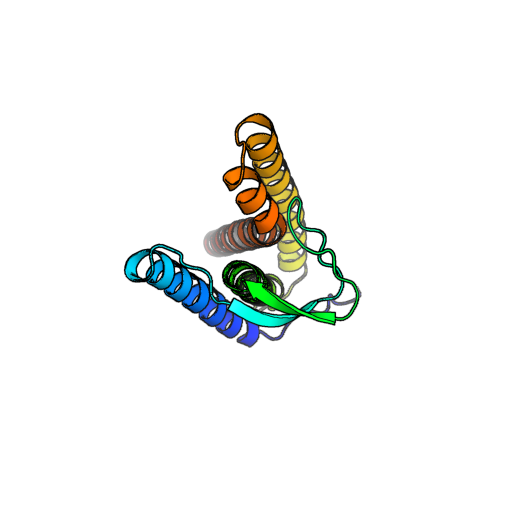 A 1 101 ? -4.117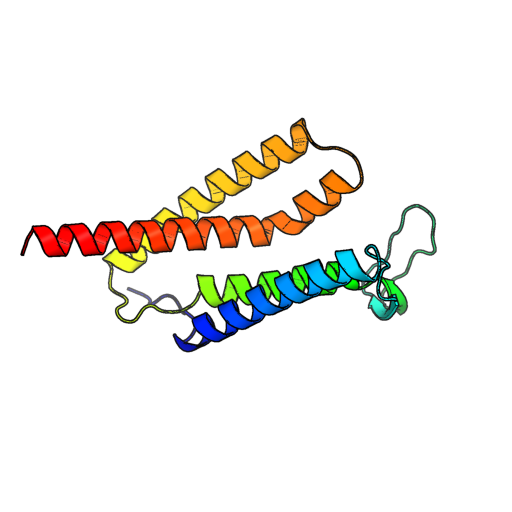 10.972 9.507 1.00 97.88 101 SER A N 1
ATOM 831 C CA . SER A 1 101 ? -3.296 12.183 9.616 1.00 97.88 101 SER A CA 1
ATOM 832 C C . SER A 1 101 ? -1.821 11.853 9.850 1.00 97.88 101 SER A C 1
ATOM 834 O O . SER A 1 101 ? -0.952 12.380 9.158 1.00 97.88 101 SER A O 1
ATOM 836 N N . TRP A 1 102 ? -1.527 10.934 10.775 1.00 98.19 102 TRP A N 1
ATOM 837 C CA . TRP A 1 102 ? -0.147 10.518 11.031 1.00 98.19 102 TRP A CA 1
ATOM 838 C C . TRP A 1 102 ? 0.467 9.750 9.864 1.00 98.19 102 TRP A C 1
ATOM 840 O O . TRP A 1 102 ? 1.628 9.983 9.542 1.00 98.19 102 TRP A O 1
ATOM 850 N N . ALA A 1 103 ? -0.293 8.878 9.200 1.00 98.31 103 ALA A N 1
ATOM 851 C CA . ALA A 1 103 ? 0.196 8.149 8.034 1.00 98.31 103 ALA A CA 1
ATOM 852 C C . ALA A 1 103 ? 0.644 9.088 6.910 1.00 98.31 103 ALA A C 1
ATOM 854 O O . ALA A 1 103 ? 1.701 8.866 6.326 1.00 98.31 103 ALA A O 1
ATOM 855 N N . ILE A 1 104 ? -0.114 10.161 6.655 1.00 98.12 104 ILE A N 1
ATOM 856 C CA . ILE A 1 104 ? 0.259 11.188 5.674 1.00 98.12 104 ILE A CA 1
ATOM 857 C C . ILE A 1 104 ? 1.563 11.873 6.086 1.00 98.12 104 ILE A C 1
ATOM 859 O O . ILE A 1 104 ? 2.461 12.003 5.260 1.00 98.12 104 ILE A O 1
ATOM 863 N N . ILE A 1 105 ? 1.703 12.264 7.357 1.00 98.25 105 ILE A N 1
ATOM 864 C CA . ILE A 1 105 ? 2.932 12.897 7.859 1.00 98.25 105 ILE A CA 1
ATOM 865 C C . ILE A 1 105 ? 4.141 11.971 7.659 1.00 98.25 105 ILE A C 1
ATOM 867 O O . ILE A 1 105 ? 5.154 12.404 7.114 1.00 98.25 105 ILE A O 1
ATOM 871 N N . TYR A 1 106 ? 4.039 10.694 8.042 1.00 98.00 106 TYR A N 1
ATOM 872 C CA . TYR A 1 106 ? 5.138 9.738 7.878 1.00 98.00 106 TYR A CA 1
ATOM 873 C C . TYR A 1 106 ? 5.463 9.451 6.410 1.00 98.00 106 TYR A C 1
ATOM 875 O O . TYR A 1 106 ? 6.640 9.428 6.054 1.00 98.00 106 TYR A O 1
ATOM 883 N N . ALA A 1 107 ? 4.451 9.298 5.552 1.00 97.56 107 ALA A N 1
ATOM 884 C CA . ALA A 1 107 ? 4.654 9.113 4.117 1.00 97.56 107 ALA A CA 1
ATOM 885 C C . ALA A 1 107 ? 5.363 10.323 3.490 1.00 97.56 107 ALA A C 1
ATOM 887 O O . ALA A 1 107 ? 6.286 10.156 2.698 1.00 97.56 107 ALA A O 1
ATOM 888 N N . LEU A 1 108 ? 4.990 11.547 3.881 1.00 97.44 108 LEU A N 1
ATOM 889 C CA . LEU A 1 108 ? 5.649 12.766 3.409 1.00 97.44 108 LEU A CA 1
ATOM 890 C C . LEU A 1 108 ? 7.100 12.868 3.889 1.00 97.44 108 LEU A C 1
ATOM 892 O O . LEU A 1 108 ? 7.969 13.218 3.096 1.00 97.44 108 LEU A O 1
ATOM 896 N N . ILE A 1 109 ? 7.382 12.529 5.152 1.00 97.88 109 ILE A N 1
ATOM 897 C CA . ILE A 1 109 ? 8.757 12.492 5.676 1.00 97.88 109 ILE A CA 1
ATOM 898 C C . ILE A 1 109 ? 9.595 11.473 4.898 1.00 97.88 109 ILE A C 1
ATOM 900 O O . ILE A 1 109 ? 10.706 11.786 4.475 1.00 97.88 109 ILE A O 1
ATOM 904 N N . PHE A 1 110 ? 9.063 10.270 4.675 1.00 96.75 110 PHE A N 1
ATOM 905 C CA . PHE A 1 110 ? 9.759 9.226 3.929 1.00 96.75 110 PHE A CA 1
ATOM 906 C C . PHE A 1 110 ? 10.023 9.643 2.475 1.00 96.75 110 PHE A C 1
ATOM 908 O O . PHE A 1 110 ? 11.153 9.548 2.002 1.00 96.75 110 PHE A O 1
ATOM 915 N N . CYS A 1 111 ? 9.016 10.200 1.800 1.00 96.50 111 CYS A N 1
ATOM 916 C CA . CYS A 1 111 ? 9.133 10.727 0.442 1.00 96.50 111 CYS A CA 1
ATOM 917 C C . CYS A 1 111 ? 10.164 11.865 0.347 1.00 96.50 111 CYS A C 1
ATOM 919 O O . CYS A 1 111 ? 10.976 11.899 -0.581 1.00 96.50 111 CYS A O 1
ATOM 921 N N . PHE A 1 112 ? 10.198 12.763 1.336 1.00 97.62 112 PHE A N 1
ATOM 922 C CA . PHE A 1 112 ? 11.200 13.824 1.415 1.00 97.62 112 PHE A CA 1
ATOM 923 C C . PHE A 1 112 ? 12.619 13.255 1.546 1.00 97.62 112 PHE A C 1
ATOM 925 O O . PHE A 1 112 ? 13.509 13.649 0.794 1.00 97.62 112 PHE A O 1
ATOM 932 N N . ILE A 1 113 ? 12.825 12.284 2.441 1.00 97.81 113 ILE A N 1
ATOM 933 C CA . ILE A 1 113 ? 14.117 11.601 2.603 1.00 97.81 113 ILE A CA 1
ATOM 934 C C . ILE A 1 113 ? 14.520 10.912 1.293 1.00 97.81 113 ILE A C 1
ATOM 936 O O . ILE A 1 113 ? 15.645 11.094 0.833 1.00 97.81 113 ILE A O 1
ATOM 940 N N . ALA A 1 114 ? 13.608 10.177 0.651 1.00 96.56 114 ALA A N 1
ATOM 941 C CA . ALA A 1 114 ? 13.878 9.526 -0.630 1.00 96.56 114 ALA A CA 1
ATOM 942 C C . ALA A 1 114 ? 14.286 10.539 -1.714 1.00 96.56 114 ALA A C 1
ATOM 944 O O . ALA A 1 114 ? 15.230 10.294 -2.454 1.00 96.56 114 ALA A O 1
ATOM 945 N N . THR A 1 115 ? 13.632 11.701 -1.760 1.00 96.50 115 THR A N 1
ATOM 946 C CA . THR A 1 115 ? 13.928 12.777 -2.722 1.00 96.50 115 THR A CA 1
ATOM 947 C C . THR A 1 115 ? 15.293 13.422 -2.498 1.00 96.50 115 THR A C 1
ATOM 949 O O . THR A 1 115 ? 15.966 13.782 -3.461 1.00 96.50 115 THR A O 1
ATOM 952 N N . VAL A 1 116 ? 15.718 13.577 -1.243 1.00 98.19 116 VAL A N 1
ATOM 953 C CA . VAL A 1 116 ? 17.008 14.203 -0.919 1.00 98.19 116 VAL A CA 1
ATOM 954 C C . VAL A 1 116 ? 18.169 13.217 -1.040 1.00 98.19 116 VAL A C 1
ATOM 956 O O . VAL A 1 116 ? 19.264 13.630 -1.407 1.00 98.19 116 VAL A O 1
ATOM 959 N N . PHE A 1 117 ? 17.959 11.935 -0.730 1.00 98.12 117 PHE A N 1
ATOM 960 C CA . PHE A 1 117 ? 19.056 10.981 -0.530 1.00 98.12 117 PHE A CA 1
ATOM 961 C C . PHE A 1 117 ? 19.084 9.800 -1.509 1.00 98.12 117 PHE A C 1
ATOM 963 O O . PHE A 1 117 ? 20.064 9.055 -1.506 1.00 98.12 117 PHE A O 1
ATOM 970 N N . VAL A 1 118 ? 18.056 9.595 -2.340 1.00 96.94 118 VAL A N 1
ATOM 971 C CA . VAL A 1 118 ? 18.003 8.481 -3.301 1.00 96.94 118 VAL A CA 1
ATOM 972 C C . VAL A 1 118 ? 17.963 9.009 -4.730 1.00 96.94 118 VAL A C 1
ATOM 974 O O . VAL A 1 118 ? 17.190 9.903 -5.058 1.00 96.94 118 VAL A O 1
ATOM 977 N N . TYR A 1 119 ? 18.769 8.408 -5.607 1.00 94.19 119 TYR A N 1
ATOM 978 C CA . TYR A 1 119 ? 18.891 8.804 -7.010 1.00 94.19 119 TYR A CA 1
ATOM 979 C C . TYR A 1 119 ? 18.795 7.601 -7.960 1.00 94.19 119 TYR A C 1
ATOM 981 O O . TYR A 1 119 ? 18.877 6.442 -7.546 1.00 94.19 119 TYR A O 1
ATOM 989 N N . GLY A 1 120 ? 18.626 7.881 -9.255 1.00 92.62 120 GLY A N 1
ATOM 990 C CA . GLY A 1 120 ? 18.582 6.869 -10.315 1.00 92.62 120 GLY A CA 1
ATOM 991 C C . GLY A 1 120 ? 17.267 6.086 -10.378 1.00 92.62 120 GLY A C 1
ATOM 992 O O . GLY A 1 120 ? 16.215 6.553 -9.944 1.00 92.62 120 GLY A O 1
ATOM 993 N N . THR A 1 121 ? 17.311 4.876 -10.933 1.00 86.88 121 THR A N 1
ATOM 994 C CA . THR A 1 121 ? 16.125 4.011 -11.102 1.00 86.88 121 THR A CA 1
ATOM 995 C C . THR A 1 121 ? 15.525 3.559 -9.768 1.00 86.88 121 THR A C 1
ATOM 997 O O . THR A 1 121 ? 14.310 3.369 -9.661 1.00 86.88 121 THR A O 1
ATOM 1000 N N . THR A 1 122 ? 16.352 3.460 -8.724 1.00 91.31 122 THR A N 1
ATOM 1001 C CA . THR A 1 122 ? 15.905 3.180 -7.356 1.00 91.31 122 THR A CA 1
ATOM 1002 C C . THR A 1 122 ? 14.973 4.274 -6.841 1.00 91.31 122 THR A C 1
ATOM 1004 O O . THR A 1 122 ? 13.933 3.955 -6.272 1.00 91.31 122 THR A O 1
ATOM 1007 N N . PHE A 1 123 ? 15.283 5.551 -7.095 1.00 94.31 123 PHE A N 1
ATOM 1008 C CA . PHE A 1 123 ? 14.417 6.669 -6.705 1.00 94.31 123 PHE A CA 1
ATOM 1009 C C . PHE A 1 123 ? 13.031 6.564 -7.349 1.00 94.31 123 PHE A C 1
ATOM 1011 O O . PHE A 1 123 ? 12.021 6.627 -6.652 1.00 94.31 123 PHE A O 1
ATOM 1018 N N . VAL A 1 124 ? 12.977 6.319 -8.664 1.00 91.31 124 VAL A N 1
ATOM 1019 C CA . VAL A 1 124 ? 11.712 6.154 -9.402 1.00 91.31 124 VAL A CA 1
ATOM 1020 C C . VAL A 1 124 ? 10.888 4.999 -8.832 1.00 91.31 124 VAL A C 1
ATOM 1022 O O . VAL A 1 124 ? 9.678 5.132 -8.652 1.00 91.31 124 VAL A O 1
ATOM 1025 N N . THR A 1 125 ? 11.540 3.883 -8.501 1.00 89.56 125 THR A N 1
ATOM 1026 C CA . THR A 1 125 ? 10.870 2.713 -7.918 1.00 89.56 125 THR A CA 1
ATOM 1027 C C . THR A 1 125 ? 10.296 3.025 -6.535 1.00 89.56 125 THR A C 1
ATOM 1029 O O . THR A 1 125 ? 9.141 2.696 -6.278 1.00 89.56 125 THR A O 1
ATOM 1032 N N . ILE A 1 126 ? 11.063 3.695 -5.665 1.00 93.25 126 ILE A N 1
ATOM 1033 C CA . ILE A 1 126 ? 10.610 4.082 -4.318 1.00 93.25 126 ILE A CA 1
ATOM 1034 C C . ILE A 1 126 ? 9.430 5.053 -4.401 1.00 93.25 126 ILE A C 1
ATOM 1036 O O . ILE A 1 126 ? 8.393 4.812 -3.798 1.00 93.25 126 ILE A O 1
ATOM 1040 N N . ILE A 1 127 ? 9.528 6.110 -5.209 1.00 94.94 127 ILE A N 1
ATOM 1041 C CA . ILE A 1 127 ? 8.430 7.077 -5.351 1.00 94.94 127 ILE A CA 1
ATOM 1042 C C . ILE A 1 127 ? 7.174 6.432 -5.948 1.00 94.94 127 ILE A C 1
ATOM 1044 O O . ILE A 1 127 ? 6.059 6.784 -5.563 1.00 94.94 127 ILE A O 1
ATOM 1048 N N . SER A 1 128 ? 7.326 5.437 -6.827 1.00 94.25 128 SER A N 1
ATOM 1049 C CA . SER A 1 128 ? 6.189 4.672 -7.360 1.00 94.25 128 SER A CA 1
ATOM 1050 C C . SER A 1 128 ? 5.442 3.864 -6.287 1.00 94.25 128 SER A C 1
ATOM 1052 O O . SER A 1 128 ? 4.282 3.513 -6.502 1.00 94.25 128 SER A O 1
ATOM 1054 N N . LEU A 1 129 ? 6.075 3.585 -5.138 1.00 95.44 129 LEU A N 1
ATOM 1055 C CA . LEU A 1 129 ? 5.485 2.884 -3.991 1.00 95.44 129 LEU A CA 1
ATOM 1056 C C . LEU A 1 129 ? 4.797 3.817 -2.982 1.00 95.44 129 LEU A C 1
ATOM 1058 O O . LEU A 1 129 ? 4.183 3.334 -2.031 1.00 95.44 129 LEU A O 1
ATOM 1062 N N . PHE A 1 130 ? 4.836 5.136 -3.188 1.00 96.50 130 PHE A N 1
ATOM 1063 C CA . PHE A 1 130 ? 4.258 6.117 -2.267 1.00 96.50 130 PHE A CA 1
ATOM 1064 C C . PHE A 1 130 ? 2.803 5.824 -1.829 1.00 96.50 130 PHE A C 1
ATOM 1066 O O . PHE A 1 130 ? 2.521 5.882 -0.627 1.00 96.50 130 PHE A O 1
ATOM 1073 N N . PRO A 1 131 ? 1.845 5.484 -2.723 1.00 97.06 131 PRO A N 1
ATOM 1074 C CA . PRO A 1 131 ? 0.485 5.195 -2.269 1.00 97.06 131 PRO A CA 1
ATOM 1075 C C . PRO A 1 131 ? 0.400 3.911 -1.427 1.00 97.06 131 PRO A C 1
ATOM 1077 O O . PRO A 1 131 ? -0.417 3.834 -0.507 1.00 97.06 131 PRO A O 1
ATOM 1080 N N . GLN A 1 132 ? 1.252 2.917 -1.686 1.00 97.44 132 GLN A N 1
ATOM 1081 C CA . GLN A 1 132 ? 1.361 1.697 -0.888 1.00 97.44 132 GLN A CA 1
ATOM 1082 C C . GLN A 1 132 ? 1.962 1.997 0.490 1.00 97.44 132 GLN A C 1
ATOM 1084 O O . GLN A 1 132 ? 1.433 1.526 1.494 1.00 97.44 132 GLN A O 1
ATOM 1089 N N . GLU A 1 133 ? 3.016 2.812 0.558 1.00 96.31 133 GLU A N 1
ATOM 1090 C CA . GLU A 1 133 ? 3.649 3.248 1.810 1.00 96.31 133 GLU A CA 1
ATOM 1091 C C . GLU A 1 133 ? 2.661 3.988 2.711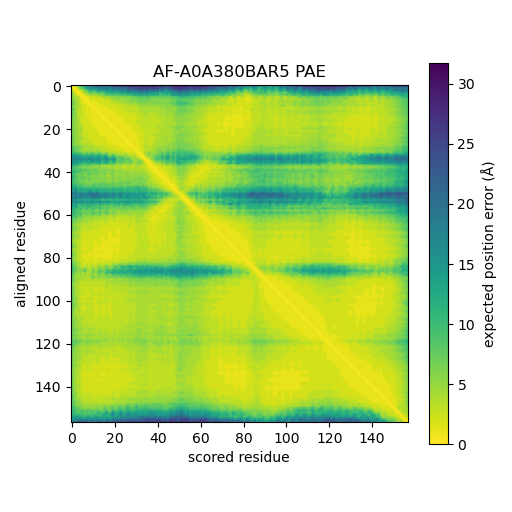 1.00 96.31 133 GLU A C 1
ATOM 1093 O O . GLU A 1 133 ? 2.542 3.670 3.895 1.00 96.31 133 GLU A O 1
ATOM 1098 N N . LEU A 1 134 ? 1.887 4.917 2.143 1.00 98.19 134 LEU A N 1
ATOM 1099 C CA . LEU A 1 134 ? 0.840 5.636 2.864 1.00 98.19 134 LEU A CA 1
ATOM 1100 C C . LEU A 1 134 ? -0.182 4.674 3.487 1.00 98.19 134 LEU A C 1
ATOM 1102 O O . LEU A 1 134 ? -0.510 4.793 4.671 1.00 98.19 134 LEU A O 1
ATOM 1106 N N . LEU A 1 135 ? -0.675 3.705 2.706 1.00 98.25 135 LEU A N 1
ATOM 1107 C CA . LEU A 1 135 ? -1.620 2.703 3.202 1.00 98.25 135 LEU A CA 1
ATOM 1108 C C . LEU A 1 135 ? -0.987 1.802 4.263 1.00 98.25 135 LEU A C 1
ATOM 1110 O O . LEU A 1 135 ? -1.645 1.468 5.248 1.00 98.25 135 LEU A O 1
ATOM 1114 N N . LEU A 1 136 ? 0.283 1.436 4.098 1.00 97.56 136 LEU A N 1
ATOM 1115 C CA . LEU A 1 136 ? 1.013 0.621 5.059 1.00 97.56 136 LEU A CA 1
ATOM 1116 C C . LEU A 1 136 ? 1.176 1.357 6.397 1.00 97.56 136 LEU A C 1
ATOM 1118 O O . LEU A 1 136 ? 0.819 0.801 7.438 1.00 97.56 136 LEU A O 1
ATOM 1122 N N . PHE A 1 137 ? 1.623 2.618 6.382 1.00 98.25 137 PHE A N 1
ATOM 1123 C CA . PHE A 1 137 ? 1.701 3.453 7.584 1.00 98.25 137 PHE A CA 1
ATOM 1124 C C . PHE A 1 137 ? 0.334 3.597 8.248 1.00 98.25 137 PHE A C 1
ATOM 1126 O O . PHE A 1 137 ? 0.218 3.403 9.460 1.00 98.25 137 PHE A O 1
ATOM 1133 N N . TYR A 1 138 ? -0.714 3.860 7.465 1.00 98.38 138 TYR A N 1
ATOM 1134 C CA . TYR A 1 138 ? -2.078 3.933 7.979 1.00 98.38 138 TYR A CA 1
ATOM 1135 C C . TYR A 1 138 ? -2.488 2.645 8.694 1.00 98.38 138 TYR A C 1
ATOM 1137 O O . TYR A 1 138 ? -2.923 2.700 9.844 1.00 98.38 138 TYR A O 1
ATOM 1145 N N . ILE A 1 139 ? -2.316 1.487 8.050 1.00 97.62 139 ILE A N 1
ATOM 1146 C CA . ILE A 1 139 ? -2.683 0.182 8.611 1.00 97.62 139 ILE A CA 1
ATOM 1147 C C . ILE A 1 139 ? -1.926 -0.070 9.916 1.00 97.62 139 ILE A C 1
ATOM 1149 O O . ILE A 1 139 ? -2.553 -0.451 10.907 1.00 97.62 139 ILE A O 1
ATOM 1153 N N . ILE A 1 140 ? -0.612 0.165 9.940 1.00 97.75 140 ILE A N 1
ATOM 1154 C CA . ILE A 1 140 ? 0.229 -0.052 11.124 1.00 97.75 140 ILE A CA 1
ATOM 1155 C C . ILE A 1 140 ? -0.243 0.834 12.281 1.00 97.75 140 ILE A C 1
ATOM 1157 O O . ILE A 1 140 ? -0.559 0.332 13.363 1.00 97.75 140 ILE A O 1
ATOM 1161 N N . ILE A 1 141 ? -0.347 2.146 12.052 1.00 97.81 141 ILE A N 1
ATOM 1162 C CA . ILE A 1 141 ? -0.723 3.116 13.087 1.00 97.81 141 ILE A CA 1
ATOM 1163 C C . ILE A 1 141 ? -2.141 2.836 13.583 1.00 97.81 141 ILE A C 1
ATOM 1165 O O . ILE A 1 141 ? -2.396 2.888 14.783 1.00 97.81 141 ILE A O 1
ATOM 1169 N N . PHE A 1 142 ? -3.068 2.513 12.682 1.00 96.62 142 PHE A N 1
ATOM 1170 C CA . PHE A 1 142 ? -4.444 2.181 13.036 1.00 96.62 142 PHE A CA 1
ATOM 1171 C C . PHE A 1 142 ? -4.525 0.972 13.966 1.00 96.62 142 PHE A C 1
ATOM 1173 O O . PHE A 1 142 ? -5.114 1.068 15.043 1.00 96.62 142 PHE A O 1
ATOM 1180 N N . HIS A 1 143 ? -3.889 -0.146 13.615 1.00 94.62 143 HIS A N 1
ATOM 1181 C CA . HIS A 1 143 ? -3.964 -1.357 14.435 1.00 94.62 143 HIS A CA 1
ATOM 1182 C C . HIS A 1 143 ? -3.242 -1.198 15.779 1.00 94.62 143 HIS A C 1
ATOM 1184 O O . HIS A 1 143 ? -3.747 -1.678 16.795 1.00 94.62 143 HIS A O 1
ATOM 1190 N N . ILE A 1 144 ? -2.120 -0.468 15.821 1.00 96.06 144 ILE A N 1
ATOM 1191 C CA . ILE A 1 144 ? -1.437 -0.136 17.080 1.00 96.06 144 ILE A CA 1
ATOM 1192 C C . ILE A 1 144 ? -2.331 0.733 17.974 1.00 96.06 144 ILE A C 1
ATOM 1194 O O . ILE A 1 144 ? -2.429 0.473 19.174 1.00 96.06 144 ILE A O 1
ATOM 1198 N N . SER A 1 145 ? -2.994 1.748 17.417 1.00 95.31 145 SER A N 1
ATOM 1199 C CA . SER A 1 145 ? -3.890 2.627 18.178 1.00 95.31 145 SER A CA 1
ATOM 1200 C C . SER A 1 145 ? -5.088 1.869 18.744 1.00 95.31 145 SER A C 1
ATOM 1202 O O . SER A 1 145 ? -5.400 2.031 19.921 1.00 95.31 145 SER A O 1
ATOM 1204 N N . ILE A 1 146 ? -5.702 0.980 17.957 1.00 93.50 146 ILE A N 1
ATOM 1205 C CA . ILE A 1 146 ? -6.783 0.103 18.430 1.00 93.50 146 ILE A CA 1
ATOM 1206 C C . ILE A 1 146 ? -6.302 -0.836 19.538 1.00 93.50 146 ILE A C 1
ATOM 1208 O O . ILE A 1 146 ? -6.977 -0.992 20.553 1.00 93.50 146 ILE A O 1
ATOM 1212 N N . PHE A 1 147 ? -5.120 -1.437 19.388 1.00 92.25 147 PHE A N 1
ATOM 1213 C CA . PHE A 1 147 ? -4.558 -2.312 20.416 1.00 92.25 147 PHE A CA 1
ATOM 1214 C C . PHE A 1 147 ? -4.313 -1.569 21.737 1.00 92.25 147 PHE A C 1
ATOM 1216 O O . PHE A 1 147 ? -4.662 -2.069 22.806 1.00 92.25 147 PHE A O 1
ATOM 1223 N N . LYS A 1 148 ? -3.752 -0.354 21.673 1.00 91.88 148 LYS A N 1
ATOM 1224 C CA . LYS A 1 148 ? -3.549 0.505 22.850 1.00 91.88 148 LYS A CA 1
ATOM 1225 C C . LYS A 1 148 ? -4.871 0.902 23.502 1.00 91.88 148 LYS A C 1
ATOM 1227 O O . LYS A 1 148 ? -4.938 0.947 24.724 1.00 91.88 148 LYS A O 1
ATOM 1232 N N . LEU A 1 149 ? -5.893 1.180 22.698 1.00 91.06 149 LEU A N 1
ATOM 1233 C CA . LEU A 1 149 ? -7.213 1.570 23.175 1.00 91.06 149 LEU A CA 1
ATOM 1234 C C . LEU A 1 149 ? -7.889 0.442 23.958 1.00 91.06 149 LEU A C 1
ATOM 1236 O O . LEU A 1 149 ? -8.229 0.632 25.120 1.00 91.06 149 LEU A O 1
ATOM 1240 N N . ASN A 1 150 ? -7.967 -0.753 23.368 1.00 89.00 150 ASN A N 1
ATOM 1241 C CA . ASN A 1 150 ? -8.581 -1.920 24.005 1.00 89.00 150 ASN A CA 1
ATOM 1242 C C . ASN A 1 150 ? -7.892 -2.297 25.327 1.00 89.00 150 ASN A C 1
ATOM 1244 O O . ASN A 1 150 ? -8.542 -2.760 26.258 1.00 89.00 150 ASN A O 1
ATOM 1248 N N . ARG A 1 151 ? -6.570 -2.088 25.426 1.00 88.88 151 ARG A N 1
ATOM 1249 C CA . ARG A 1 151 ? -5.819 -2.331 26.666 1.00 88.88 151 ARG A CA 1
ATOM 1250 C C . ARG A 1 151 ? -6.141 -1.343 27.783 1.00 88.88 151 ARG A C 1
ATOM 1252 O O . ARG A 1 151 ? -6.032 -1.736 28.933 1.00 88.88 151 ARG A O 1
ATOM 1259 N N . LYS A 1 152 ? -6.474 -0.087 27.471 1.00 87.69 152 LYS A N 1
ATOM 1260 C CA . LYS A 1 152 ? -6.841 0.905 28.494 1.00 87.69 152 LYS A CA 1
ATOM 1261 C C . LYS A 1 152 ? -8.204 0.587 29.092 1.00 87.69 152 LYS A C 1
ATOM 1263 O O . LYS A 1 152 ? -8.316 0.512 30.305 1.00 87.69 152 LYS A O 1
ATOM 1268 N N . THR A 1 153 ? -9.181 0.285 28.239 1.00 83.81 153 THR A N 1
ATOM 1269 C CA . THR A 1 153 ? -10.525 -0.111 28.676 1.00 83.81 153 THR A CA 1
ATOM 1270 C C . THR A 1 153 ? -10.486 -1.342 29.584 1.00 83.81 153 THR A C 1
ATOM 1272 O O . THR A 1 153 ? -11.124 -1.343 30.621 1.00 83.81 153 THR A O 1
ATOM 1275 N N . ALA A 1 154 ? -9.657 -2.344 29.266 1.00 80.94 154 ALA A N 1
ATOM 1276 C CA . ALA A 1 154 ? -9.523 -3.555 30.084 1.00 80.94 154 ALA A CA 1
ATOM 1277 C C . ALA A 1 154 ? -8.798 -3.366 31.435 1.00 80.94 154 ALA A C 1
ATOM 1279 O O . ALA A 1 154 ? -8.768 -4.297 32.228 1.00 80.94 154 ALA A O 1
ATOM 1280 N N . VAL A 1 155 ? -8.133 -2.228 31.662 1.00 82.25 155 VAL A N 1
ATOM 1281 C CA . VAL A 1 155 ? -7.478 -1.898 32.946 1.00 82.25 155 VAL A CA 1
ATOM 1282 C C . VAL A 1 155 ? -8.385 -1.029 33.823 1.00 82.25 155 VAL A C 1
ATOM 1284 O O . VAL A 1 155 ? -8.198 -0.981 35.034 1.00 82.25 155 VAL A O 1
ATOM 1287 N N . GLU A 1 156 ? -9.330 -0.315 33.210 1.00 68.12 156 GLU A N 1
ATOM 1288 C CA . GLU A 1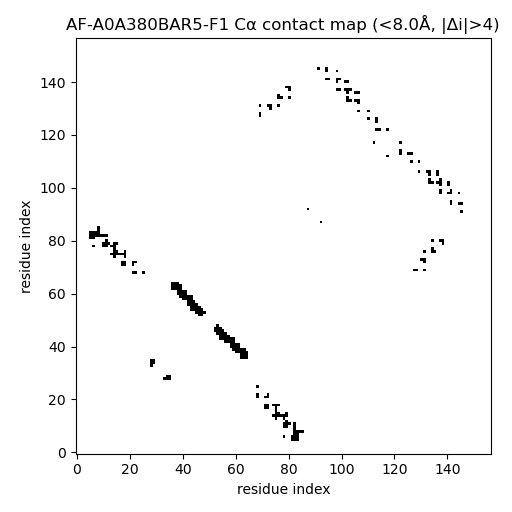 156 ? -10.304 0.541 33.896 1.00 68.12 156 GLU A CA 1
ATOM 1289 C C . GLU A 1 156 ? -11.550 -0.236 34.373 1.00 68.12 156 GLU A C 1
ATOM 1291 O O . GLU A 1 156 ? -12.285 0.278 35.216 1.00 68.12 156 GLU A O 1
ATOM 1296 N N . GLU A 1 157 ? -11.764 -1.457 33.865 1.00 58.38 157 GLU A N 1
ATOM 1297 C CA . GLU A 1 157 ? -12.771 -2.441 34.315 1.00 58.38 157 GLU A CA 1
ATOM 1298 C C . GLU A 1 157 ? -12.229 -3.369 35.415 1.00 58.38 157 GLU A C 1
ATOM 1300 O O . GLU A 1 157 ? -12.996 -3.648 36.367 1.00 58.38 157 GLU A O 1
#

pLDDT: mean 91.11, std 7.87, range [58.38, 98.38]

Nearest PDB structures (foldseek):
  7e6t-assembly1_A  TM=3.017E-01  e=1.655E+00  Homo sapiens

Radius of gyration: 19.47 Å; Cα contacts (8 Å, |Δi|>4): 152; chains: 1; bounding box: 43×31×64 Å

Organism: Sphingobacterium spiritivorum (NCBI:txid258)

Mean predicted aligned error: 5.25 Å

Sequence (157 aa):
MKKIPLLPRYFRWIGVVLFTLTLVFYVIDRIERGGEGIYTKFFVLINDPFMSEKGFLKFMEVEITLTLFLSLTLFGLAAIAFSKNKVEDEMINSVRLFSWSWAIIYALIFCFIATVFVYGTTFVTIISLFPQELLLFYIIIFHISIFKLNRKTAVEE

Solvent-accessible surface area (backbone atoms only — not comparable to full-atom values): 8683 Å² total; per-residue (Å²): 131,88,79,80,91,57,42,60,54,67,38,29,59,54,10,50,52,42,30,52,52,51,52,51,53,54,52,49,42,43,69,76,54,71,58,65,68,48,71,44,80,41,83,36,66,73,40,81,54,97,89,56,82,67,44,64,73,40,78,42,79,40,72,41,49,67,58,51,52,55,49,48,38,38,53,9,42,47,31,38,62,44,27,44,63,100,73,80,53,71,66,54,52,51,45,49,54,52,19,46,56,50,13,51,54,52,38,50,53,50,52,50,51,42,68,77,75,43,66,69,73,62,30,56,54,54,61,70,40,45,72,47,48,28,41,49,41,22,46,52,46,33,55,52,52,52,54,57,48,58,53,51,57,68,70,78,108

Foldseek 3Di:
DDDDDFDEQVLQVVLVVLQVVLVVVLVVCCVPVVPDFDWDFDQDQWDDDPPDDTDHRDTDTDGCSLVCSLVSLLSSLRSNLRYDDPDDDPVLVVLLVVLLVVLVVVLVVVLVCLVVPPDDPVSVSVVSCSSSSSSVSSNVSSVVVVVVVVVVVVVVD